Protein AF-M5EIJ3-F1 (afdb_monomer_lite)

Organism: NCBI:txid1297569

Structure (mmCIF, N/CA/C/O backbone):
data_AF-M5EIJ3-F1
#
_entry.id   AF-M5EIJ3-F1
#
loop_
_atom_site.group_PDB
_atom_site.id
_atom_site.type_symbol
_atom_site.label_atom_id
_atom_site.label_alt_id
_atom_site.label_comp_id
_atom_site.label_asym_id
_atom_site.label_entity_id
_atom_site.label_seq_id
_atom_site.pdbx_PDB_ins_code
_atom_site.Cartn_x
_atom_site.Cartn_y
_atom_site.Cartn_z
_atom_site.occupancy
_atom_site.B_iso_or_equiv
_atom_site.auth_seq_id
_atom_site.auth_comp_id
_atom_site.auth_asym_id
_atom_site.auth_atom_id
_atom_site.pdbx_PDB_model_num
ATOM 1 N N . MET A 1 1 ? 15.726 -19.224 -11.111 1.00 64.56 1 MET A N 1
ATOM 2 C CA . MET A 1 1 ? 15.955 -18.170 -10.096 1.00 64.56 1 MET A CA 1
ATOM 3 C C . MET A 1 1 ? 15.072 -16.990 -10.474 1.00 64.56 1 MET A C 1
ATOM 5 O O . MET A 1 1 ? 15.122 -16.601 -11.632 1.00 64.56 1 MET A O 1
ATOM 9 N N . HIS A 1 2 ? 14.234 -16.486 -9.565 1.00 87.56 2 HIS A N 1
ATOM 10 C CA . HIS A 1 2 ? 13.331 -15.355 -9.825 1.00 87.56 2 HIS A CA 1
ATOM 11 C C . HIS A 1 2 ? 13.801 -14.133 -9.032 1.00 87.56 2 HIS A C 1
ATOM 13 O O . HIS A 1 2 ? 14.170 -14.268 -7.868 1.00 87.56 2 HIS A O 1
ATOM 19 N N . PHE A 1 3 ? 13.820 -12.966 -9.675 1.00 93.62 3 PHE A N 1
ATOM 20 C CA . PHE A 1 3 ? 14.285 -11.699 -9.106 1.00 93.62 3 PHE A CA 1
ATOM 21 C C . PHE A 1 3 ? 13.118 -10.713 -8.979 1.00 93.62 3 PHE A C 1
ATOM 23 O O . PHE A 1 3 ? 12.257 -10.673 -9.856 1.00 93.62 3 PHE A O 1
ATOM 30 N N . GLY A 1 4 ? 13.087 -9.918 -7.909 1.00 96.00 4 GLY A N 1
ATOM 31 C CA . GLY A 1 4 ? 12.049 -8.918 -7.669 1.00 96.00 4 GLY A CA 1
ATOM 32 C C . GLY A 1 4 ? 12.595 -7.659 -7.002 1.00 96.00 4 GLY A C 1
ATOM 33 O O . GLY A 1 4 ? 13.703 -7.661 -6.466 1.00 96.00 4 GLY A O 1
ATOM 34 N N . LEU A 1 5 ? 11.808 -6.586 -7.047 1.00 96.94 5 LEU A N 1
ATOM 35 C CA . LEU A 1 5 ? 12.139 -5.280 -6.468 1.00 96.94 5 LEU A CA 1
ATOM 36 C C . LEU A 1 5 ? 11.014 -4.807 -5.540 1.00 96.94 5 LEU A C 1
ATOM 38 O O . LEU A 1 5 ? 9.853 -5.145 -5.759 1.00 96.94 5 LEU A O 1
ATOM 42 N N . SER A 1 6 ? 11.353 -3.999 -4.535 1.00 97.00 6 SER A N 1
ATOM 43 C CA . SER A 1 6 ? 10.390 -3.368 -3.623 1.00 97.00 6 SER A CA 1
ATOM 44 C C . SER A 1 6 ? 10.473 -1.846 -3.752 1.00 97.00 6 SER A C 1
ATOM 46 O O . SER A 1 6 ? 11.573 -1.297 -3.823 1.00 97.00 6 SER A O 1
ATOM 48 N N . GLU A 1 7 ? 9.317 -1.195 -3.878 1.00 96.25 7 GLU A N 1
ATOM 49 C CA . GLU A 1 7 ? 9.147 0.254 -4.054 1.00 96.25 7 GLU A CA 1
ATOM 50 C C . GLU A 1 7 ? 9.918 0.921 -5.227 1.00 96.25 7 GLU A C 1
ATOM 52 O O . GLU A 1 7 ? 10.378 2.059 -5.087 1.00 96.25 7 GLU A O 1
ATOM 57 N N . PRO A 1 8 ? 10.107 0.291 -6.411 1.00 97.81 8 PRO A N 1
ATOM 58 C CA . PRO A 1 8 ? 10.781 0.964 -7.516 1.00 97.81 8 PRO A CA 1
ATOM 59 C C . PRO A 1 8 ? 9.850 1.923 -8.268 1.00 97.81 8 PRO A C 1
ATOM 61 O O . PRO A 1 8 ? 8.666 1.666 -8.474 1.00 97.81 8 PRO A O 1
ATOM 64 N N . SER A 1 9 ? 10.430 2.993 -8.813 1.00 98.12 9 SER A N 1
ATOM 65 C CA . SER A 1 9 ? 9.740 3.821 -9.806 1.00 98.12 9 SER A CA 1
ATOM 66 C C . SER A 1 9 ? 9.533 3.069 -11.129 1.00 98.12 9 SER A C 1
ATOM 68 O O . SER A 1 9 ? 10.330 2.198 -11.487 1.00 98.12 9 SER A O 1
ATOM 70 N N . ALA A 1 10 ? 8.551 3.484 -11.934 1.00 98.00 10 ALA A N 1
ATOM 71 C CA . ALA A 1 10 ? 8.319 2.937 -13.276 1.00 98.00 10 ALA A CA 1
ATOM 72 C C . ALA A 1 10 ? 9.559 3.001 -14.193 1.00 98.00 10 ALA A C 1
ATOM 74 O O . ALA A 1 10 ? 9.774 2.125 -15.033 1.00 98.00 10 ALA A O 1
ATOM 75 N N . ARG A 1 11 ? 10.404 4.029 -14.028 1.00 98.44 11 ARG A N 1
ATOM 76 C CA . ARG A 1 11 ? 11.689 4.143 -14.734 1.00 98.44 11 ARG A CA 1
ATOM 77 C C . ARG A 1 11 ? 12.672 3.069 -14.267 1.00 98.44 11 ARG A C 1
ATOM 79 O O . ARG A 1 11 ? 13.300 2.419 -15.097 1.00 98.44 11 ARG A O 1
ATOM 86 N N . THR A 1 12 ? 12.795 2.879 -12.954 1.00 98.44 12 THR A N 1
ATOM 87 C CA . THR A 1 12 ? 13.679 1.868 -12.357 1.00 98.44 12 THR A CA 1
ATOM 88 C C . THR A 1 12 ? 13.281 0.458 -12.785 1.00 98.44 12 THR A C 1
ATOM 90 O O . THR A 1 12 ? 14.159 -0.326 -13.133 1.00 98.44 12 THR A O 1
ATOM 93 N N . ILE A 1 13 ? 11.977 0.157 -12.830 1.00 98.38 13 ILE A N 1
ATOM 94 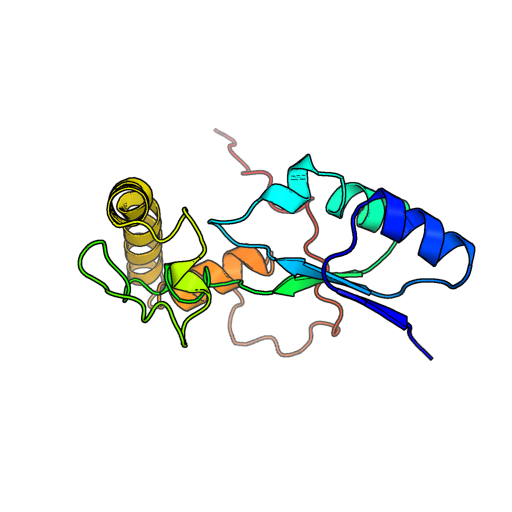C CA . ILE A 1 13 ? 11.449 -1.137 -13.293 1.00 98.38 13 ILE A CA 1
ATOM 95 C C . ILE A 1 13 ? 11.961 -1.453 -14.703 1.00 98.38 13 ILE A C 1
ATOM 97 O O . ILE A 1 13 ? 12.566 -2.502 -14.910 1.00 98.38 13 ILE A O 1
ATOM 101 N N . ARG A 1 14 ? 11.785 -0.526 -15.657 1.00 98.44 14 ARG A N 1
ATOM 102 C CA . ARG A 1 14 ? 12.215 -0.721 -17.054 1.00 98.44 14 ARG A CA 1
ATOM 103 C C . ARG A 1 14 ? 13.726 -0.910 -17.178 1.00 98.44 14 ARG A C 1
ATOM 105 O O . ARG A 1 14 ? 14.172 -1.800 -17.894 1.00 98.44 14 ARG A O 1
ATOM 112 N N . LEU A 1 15 ? 14.511 -0.105 -16.457 1.00 98.38 15 LEU A N 1
ATOM 113 C CA . LEU A 1 15 ? 15.973 -0.214 -16.468 1.00 98.38 15 LEU A CA 1
ATOM 114 C C . LEU A 1 15 ? 16.454 -1.557 -15.908 1.00 98.38 15 LEU A C 1
ATOM 116 O O . LEU A 1 15 ? 17.329 -2.181 -16.498 1.00 98.38 15 LEU A O 1
ATOM 120 N N . ALA A 1 16 ? 15.877 -2.014 -14.795 1.00 97.88 16 ALA A N 1
ATOM 121 C CA . ALA A 1 16 ? 16.240 -3.293 -14.195 1.00 97.88 16 ALA A CA 1
ATOM 122 C C . ALA A 1 16 ? 15.846 -4.471 -15.097 1.00 97.88 16 ALA A C 1
ATOM 124 O O . ALA A 1 16 ? 16.661 -5.361 -15.331 1.00 97.88 16 ALA A O 1
ATOM 125 N N . HIS A 1 17 ? 14.630 -4.439 -15.650 1.00 97.81 17 HIS A N 1
ATOM 126 C CA . HIS A 1 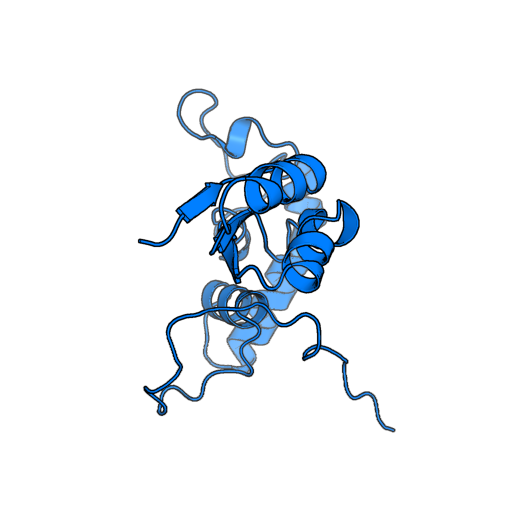17 ? 14.109 -5.503 -16.507 1.00 97.81 17 HIS A CA 1
ATOM 127 C C . HIS A 1 17 ? 14.906 -5.659 -17.812 1.00 97.81 17 HIS A C 1
ATOM 129 O O . HIS A 1 17 ? 15.061 -6.774 -18.299 1.00 97.81 17 HIS A O 1
ATOM 135 N N . ALA A 1 18 ? 15.473 -4.568 -18.342 1.00 97.81 18 ALA A N 1
ATOM 136 C CA . ALA A 1 18 ? 16.358 -4.610 -19.507 1.00 97.81 18 ALA A CA 1
ATOM 137 C C . ALA A 1 18 ? 17.691 -5.341 -19.248 1.00 97.81 18 ALA A C 1
ATOM 139 O O . ALA A 1 18 ? 18.323 -5.803 -20.195 1.00 97.81 18 ALA A O 1
ATOM 140 N N . VAL A 1 19 ? 18.130 -5.438 -17.987 1.00 97.62 19 VAL A N 1
ATOM 141 C CA . VAL A 1 19 ? 19.371 -6.131 -17.596 1.00 97.62 19 VAL A CA 1
ATOM 142 C C . VAL A 1 19 ? 19.094 -7.576 -17.186 1.00 97.62 19 VAL A C 1
ATOM 144 O O . VAL A 1 19 ? 19.812 -8.482 -17.601 1.00 97.62 19 VAL A O 1
ATOM 147 N N . GLN A 1 20 ? 18.067 -7.791 -16.363 1.00 96.12 20 GLN A N 1
ATOM 148 C CA . GLN A 1 20 ? 17.659 -9.102 -15.865 1.00 96.12 20 GLN A CA 1
ATOM 149 C C . GLN A 1 20 ? 16.132 -9.135 -15.747 1.00 96.12 20 GLN A C 1
ATOM 151 O O . GLN A 1 20 ? 15.578 -8.262 -15.072 1.00 96.12 20 GLN A O 1
ATOM 156 N N . PRO A 1 21 ? 15.442 -10.150 -16.304 1.00 96.75 21 PRO A N 1
ATOM 157 C CA . PRO A 1 21 ? 13.993 -10.256 -16.190 1.00 96.75 21 PRO A CA 1
ATOM 158 C C . PRO A 1 21 ? 13.524 -10.196 -14.732 1.00 96.75 21 PRO A C 1
ATOM 160 O O . PRO A 1 21 ? 13.828 -11.066 -13.908 1.00 96.75 21 PRO A O 1
ATOM 163 N N . VAL A 1 22 ? 12.781 -9.136 -14.423 1.00 97.69 22 VAL A N 1
ATOM 164 C CA . VAL A 1 22 ? 12.136 -8.933 -13.124 1.00 97.69 22 VAL A CA 1
ATOM 165 C C . VAL A 1 22 ? 10.836 -9.726 -13.116 1.00 97.69 22 VAL A C 1
ATOM 167 O O . VAL A 1 22 ? 9.999 -9.540 -13.990 1.00 97.69 22 VAL A O 1
ATOM 170 N N . ALA A 1 23 ? 10.668 -10.606 -12.134 1.00 96.81 23 ALA A N 1
ATOM 171 C CA . ALA A 1 23 ? 9.494 -11.462 -12.005 1.00 96.81 23 ALA A CA 1
ATOM 172 C C . ALA A 1 23 ? 8.358 -10.788 -11.221 1.00 96.81 23 ALA A C 1
ATOM 174 O O . ALA A 1 23 ? 7.190 -11.003 -11.539 1.00 96.81 23 ALA A O 1
ATOM 175 N N . ALA A 1 24 ? 8.691 -9.980 -10.208 1.00 96.19 24 ALA A N 1
ATOM 176 C CA . ALA A 1 24 ? 7.699 -9.330 -9.358 1.00 96.19 24 ALA A CA 1
ATOM 177 C C . ALA A 1 24 ? 8.148 -7.959 -8.834 1.00 96.19 24 ALA A C 1
ATOM 179 O O . ALA A 1 24 ? 9.315 -7.768 -8.481 1.00 96.19 24 ALA A O 1
ATOM 180 N N . ILE A 1 25 ? 7.194 -7.036 -8.727 1.00 97.06 25 ILE A N 1
ATOM 181 C CA . ILE A 1 25 ? 7.333 -5.735 -8.071 1.00 97.06 25 ILE A CA 1
ATOM 182 C C . ILE A 1 25 ? 6.444 -5.704 -6.840 1.00 97.06 25 ILE A C 1
ATOM 184 O O . ILE A 1 25 ? 5.246 -5.944 -6.946 1.00 97.06 25 ILE A O 1
ATOM 188 N N . GLN A 1 26 ? 7.016 -5.372 -5.687 1.00 95.88 26 GLN A N 1
ATOM 189 C CA . GLN A 1 26 ? 6.262 -5.094 -4.474 1.00 95.88 26 GLN A CA 1
ATOM 190 C C . GLN A 1 26 ? 6.094 -3.582 -4.291 1.00 95.88 26 GLN A C 1
ATOM 192 O O . GLN A 1 26 ? 7.082 -2.850 -4.307 1.00 95.88 26 GLN A O 1
ATOM 197 N N . THR A 1 27 ? 4.864 -3.096 -4.124 1.00 94.56 27 THR A N 1
ATOM 198 C CA . THR A 1 27 ? 4.579 -1.663 -3.900 1.00 94.56 27 THR A CA 1
ATOM 199 C C . THR A 1 27 ? 3.350 -1.484 -3.009 1.00 94.56 27 THR A C 1
ATOM 201 O O . THR A 1 27 ? 2.464 -2.345 -3.009 1.00 94.56 27 THR A O 1
ATOM 204 N N . GLU A 1 28 ? 3.289 -0.401 -2.229 1.00 93.94 28 GLU A N 1
ATOM 205 C CA . GLU A 1 28 ? 2.122 -0.103 -1.392 1.00 93.94 28 GLU A CA 1
ATOM 206 C C . GLU A 1 28 ? 0.879 0.090 -2.263 1.00 93.94 28 GLU A C 1
ATOM 208 O O . GLU A 1 28 ? 0.893 0.870 -3.216 1.00 93.94 28 GLU A O 1
ATOM 213 N N . TYR A 1 29 ? -0.208 -0.609 -1.934 1.00 93.06 29 TYR A N 1
ATOM 214 C CA . TYR A 1 29 ? -1.479 -0.444 -2.629 1.00 93.06 29 TYR A CA 1
ATOM 215 C C . TYR A 1 29 ? -2.658 -0.846 -1.739 1.00 93.06 29 TYR A C 1
ATOM 217 O O . TYR A 1 29 ? -2.695 -1.936 -1.162 1.00 93.06 29 TYR A O 1
ATOM 225 N N . SER A 1 30 ? -3.642 0.044 -1.617 1.00 92.44 30 SER A N 1
ATOM 226 C CA . SER A 1 30 ? -4.874 -0.188 -0.855 1.00 92.44 30 SER A CA 1
ATOM 227 C C . SER A 1 30 ? -5.968 0.801 -1.266 1.00 92.44 30 SER A C 1
ATOM 229 O O . SER A 1 30 ? -5.749 1.683 -2.091 1.00 92.44 30 SER A O 1
ATOM 231 N N . LEU A 1 31 ? -7.147 0.731 -0.640 1.00 90.50 31 LEU A N 1
ATOM 232 C CA . LEU A 1 31 ? -8.192 1.749 -0.832 1.00 90.50 31 LEU A CA 1
ATOM 233 C C . LEU A 1 31 ? -7.740 3.172 -0.460 1.00 90.50 31 LEU A C 1
ATOM 235 O O . LEU A 1 31 ? -8.337 4.130 -0.939 1.00 90.50 31 LEU A O 1
ATOM 239 N N . MET A 1 32 ? -6.714 3.316 0.387 1.00 89.31 32 MET A N 1
ATOM 240 C CA . MET A 1 32 ? -6.149 4.619 0.758 1.00 89.31 32 MET A CA 1
ATOM 241 C C . MET A 1 32 ? -4.953 5.039 -0.094 1.00 89.31 32 MET A C 1
ATOM 243 O O . MET A 1 32 ? -4.642 6.224 -0.142 1.00 89.31 32 MET A O 1
ATOM 247 N N . GLU A 1 33 ? -4.266 4.082 -0.716 1.00 90.62 33 GLU A N 1
ATOM 248 C CA . GLU A 1 33 ? -3.034 4.315 -1.467 1.00 90.62 33 GLU A CA 1
ATOM 249 C C . GLU A 1 33 ? -3.203 3.762 -2.879 1.00 90.62 33 GLU A C 1
ATOM 251 O O . GLU A 1 33 ? -3.141 2.553 -3.105 1.00 90.62 33 GLU A O 1
ATOM 256 N N . ARG A 1 34 ? -3.473 4.670 -3.820 1.00 91.19 34 ARG A N 1
ATOM 257 C CA . ARG A 1 34 ? -3.739 4.373 -5.236 1.00 91.19 34 ARG A CA 1
ATOM 258 C C . ARG A 1 34 ? -2.672 4.970 -6.156 1.00 91.19 34 ARG A C 1
ATOM 260 O O . ARG A 1 34 ? -2.830 4.931 -7.374 1.00 91.19 34 ARG A O 1
ATOM 267 N N . GLY A 1 35 ? -1.577 5.496 -5.599 1.00 92.25 35 GLY A N 1
ATOM 268 C CA . GLY A 1 35 ? -0.454 6.058 -6.348 1.00 92.25 35 GLY A CA 1
ATOM 269 C C . GLY A 1 35 ? 0.048 5.183 -7.508 1.00 92.25 35 GLY A C 1
ATOM 270 O O . GLY A 1 35 ? 0.262 5.736 -8.592 1.00 92.25 35 GLY A O 1
ATOM 271 N N . PRO A 1 36 ? 0.167 3.843 -7.355 1.00 93.56 36 PRO A N 1
ATOM 272 C CA . PRO A 1 36 ? 0.592 2.943 -8.434 1.00 93.56 36 PRO A CA 1
ATOM 273 C C . PRO A 1 36 ? -0.218 3.027 -9.738 1.00 93.56 36 PRO A C 1
ATOM 275 O O . PRO A 1 36 ? 0.304 2.698 -10.805 1.00 93.56 36 PRO A O 1
ATOM 278 N N . GLU A 1 37 ? -1.473 3.481 -9.676 1.00 92.12 37 GLU A N 1
ATOM 279 C CA . GLU A 1 37 ? -2.351 3.639 -10.847 1.00 92.12 37 GLU A CA 1
ATOM 280 C C . GLU A 1 37 ? -1.985 4.838 -11.713 1.00 92.12 37 GLU A C 1
ATOM 282 O O . GLU A 1 37 ? -2.268 4.850 -12.906 1.00 92.12 37 GLU A O 1
ATOM 287 N N . GLN A 1 38 ? -1.359 5.851 -11.116 1.00 94.25 38 GLN A N 1
ATOM 288 C CA . GLN A 1 38 ? -1.088 7.135 -11.764 1.00 94.25 38 GLN A CA 1
ATOM 289 C C . GLN A 1 38 ? 0.405 7.352 -12.007 1.00 94.25 38 GLN A C 1
ATOM 291 O O . GLN A 1 38 ? 0.793 8.013 -12.966 1.00 94.25 38 GLN A O 1
ATOM 296 N N . ASN A 1 39 ? 1.263 6.778 -11.163 1.00 95.06 39 ASN A N 1
ATOM 297 C CA . ASN A 1 39 ? 2.713 6.966 -11.240 1.00 95.06 39 ASN A CA 1
ATOM 298 C C . ASN A 1 39 ? 3.407 6.058 -12.283 1.00 95.06 39 ASN A C 1
ATOM 300 O O . ASN A 1 39 ? 4.633 6.079 -12.411 1.00 95.06 39 ASN A O 1
ATOM 304 N N . GLY A 1 40 ? 2.633 5.251 -13.017 1.00 95.69 40 GLY A N 1
ATOM 305 C CA . GLY A 1 40 ? 3.106 4.383 -14.093 1.00 95.69 40 GLY A CA 1
ATOM 306 C C . GLY A 1 40 ? 3.695 3.041 -13.649 1.00 95.69 40 GLY A C 1
ATOM 307 O O . GLY A 1 40 ? 4.159 2.296 -14.512 1.00 95.69 40 GLY A O 1
ATOM 308 N N . VAL A 1 41 ? 3.694 2.708 -12.351 1.00 95.88 41 VAL A N 1
ATOM 309 C CA . VAL A 1 41 ? 4.195 1.413 -11.852 1.00 95.88 41 VAL A CA 1
ATOM 310 C C . VAL A 1 41 ? 3.339 0.260 -12.366 1.00 95.88 41 VAL A C 1
ATOM 312 O O . VAL A 1 41 ? 3.888 -0.678 -12.943 1.00 95.88 41 VAL A O 1
ATOM 315 N N . LEU A 1 42 ? 2.009 0.343 -12.230 1.00 94.56 42 LEU A N 1
ATOM 316 C CA . LEU A 1 42 ? 1.117 -0.705 -12.742 1.00 94.56 42 LEU A CA 1
ATOM 317 C C . LEU A 1 42 ? 1.207 -0.828 -14.264 1.00 94.56 42 LEU A C 1
ATOM 319 O O . LEU A 1 42 ? 1.319 -1.938 -14.775 1.00 94.56 42 LEU A O 1
ATOM 323 N N . ALA A 1 43 ? 1.257 0.302 -14.975 1.00 94.81 43 ALA A N 1
ATOM 324 C CA . ALA A 1 43 ? 1.419 0.314 -16.427 1.00 94.81 43 ALA A CA 1
ATOM 325 C C . ALA A 1 43 ? 2.726 -0.369 -16.867 1.00 94.81 43 ALA A C 1
ATOM 327 O O . ALA A 1 43 ? 2.718 -1.154 -17.807 1.00 94.81 43 ALA A O 1
ATOM 328 N N . ALA A 1 44 ? 3.840 -0.120 -16.168 1.00 96.38 44 ALA A N 1
ATOM 329 C CA . ALA A 1 44 ? 5.110 -0.786 -16.455 1.00 96.38 44 ALA A CA 1
ATOM 330 C C . ALA A 1 44 ? 5.060 -2.295 -16.159 1.00 96.38 44 ALA A C 1
ATOM 332 O O . ALA A 1 44 ? 5.661 -3.076 -16.893 1.00 96.38 44 ALA A O 1
ATOM 333 N N . CYS A 1 45 ? 4.355 -2.710 -15.101 1.00 95.25 45 CYS A N 1
ATOM 334 C CA . CYS A 1 45 ? 4.168 -4.127 -14.790 1.00 95.25 45 CYS A CA 1
ATOM 335 C C . CYS A 1 45 ? 3.336 -4.833 -15.871 1.00 95.25 45 CYS A C 1
ATOM 337 O O . CYS A 1 45 ? 3.725 -5.909 -16.315 1.00 95.25 45 CYS A O 1
ATOM 339 N N . GLU A 1 46 ? 2.244 -4.216 -16.333 1.00 94.56 46 GLU A N 1
ATOM 340 C CA . GLU A 1 46 ? 1.407 -4.758 -17.413 1.00 94.56 46 GLU A CA 1
ATOM 341 C C . GLU A 1 46 ? 2.171 -4.827 -18.744 1.00 94.56 46 GLU A C 1
ATOM 343 O O . GLU A 1 46 ? 2.177 -5.873 -19.388 1.00 94.56 46 GLU A O 1
ATOM 348 N N . GLU A 1 47 ? 2.871 -3.751 -19.124 1.00 96.12 47 GLU A N 1
ATOM 349 C CA . GLU A 1 47 ? 3.674 -3.665 -20.355 1.00 96.12 47 GLU A CA 1
ATOM 350 C C . GLU A 1 47 ? 4.740 -4.770 -20.441 1.00 96.12 47 GLU A C 1
ATOM 352 O O . GLU A 1 47 ? 4.951 -5.350 -21.505 1.00 96.12 47 GLU A O 1
ATOM 357 N N . LEU A 1 48 ? 5.410 -5.062 -19.323 1.00 95.31 48 LEU A N 1
ATOM 358 C CA . LEU A 1 48 ? 6.545 -5.987 -19.263 1.00 95.31 48 LEU A CA 1
ATOM 359 C C . LEU A 1 48 ? 6.168 -7.401 -18.788 1.00 95.31 48 LEU A C 1
ATOM 361 O O . LEU A 1 48 ? 7.047 -8.253 -18.659 1.00 95.31 48 LEU A O 1
ATOM 365 N N . GLY A 1 49 ? 4.889 -7.661 -18.492 1.00 94.56 49 GLY A N 1
ATOM 366 C CA . GLY A 1 49 ? 4.428 -8.951 -17.966 1.00 94.56 49 GLY A CA 1
ATOM 367 C C . GLY A 1 49 ? 4.990 -9.297 -16.580 1.00 94.56 49 GLY A C 1
ATOM 368 O O . GLY A 1 49 ? 5.249 -10.465 -16.290 1.00 94.56 49 GLY A O 1
ATOM 369 N N . ILE A 1 50 ? 5.211 -8.292 -15.728 1.00 95.19 50 ILE A N 1
ATOM 370 C CA . ILE A 1 50 ? 5.760 -8.450 -14.374 1.00 95.19 50 ILE A CA 1
ATOM 371 C C . ILE A 1 50 ? 4.615 -8.581 -13.364 1.00 95.19 50 ILE A C 1
ATOM 373 O O . ILE A 1 50 ? 3.648 -7.821 -13.407 1.00 95.19 50 ILE A O 1
ATOM 377 N N . GLY A 1 51 ? 4.731 -9.508 -12.408 1.00 94.19 51 GLY A N 1
ATOM 378 C CA . GLY A 1 51 ? 3.752 -9.642 -11.329 1.00 94.19 51 GLY A CA 1
ATOM 379 C C . GLY A 1 51 ? 3.756 -8.429 -10.392 1.00 94.19 51 GLY A C 1
ATOM 380 O O . GLY A 1 51 ? 4.816 -7.975 -9.963 1.00 94.19 51 GLY A O 1
ATOM 381 N N . PHE A 1 52 ? 2.578 -7.925 -10.027 1.00 93.81 52 PHE A N 1
ATOM 382 C CA . PHE A 1 52 ? 2.439 -6.847 -9.046 1.00 93.81 52 PHE A CA 1
ATOM 383 C C . PHE A 1 52 ? 1.991 -7.405 -7.694 1.00 93.81 52 PHE A C 1
ATOM 385 O O . PHE A 1 52 ? 0.915 -7.985 -7.583 1.00 93.81 52 PHE A O 1
ATOM 392 N N . VAL A 1 53 ? 2.811 -7.218 -6.663 1.00 93.56 53 VAL A N 1
ATOM 393 C CA . VAL A 1 53 ? 2.599 -7.739 -5.311 1.00 93.56 53 VAL A CA 1
ATOM 394 C C . VAL A 1 53 ? 2.282 -6.573 -4.370 1.00 93.56 53 VAL A C 1
ATOM 396 O O . VAL A 1 53 ? 3.195 -5.918 -3.863 1.00 93.56 53 VAL A O 1
ATOM 399 N N . PRO A 1 54 ? 1.001 -6.281 -4.109 1.00 92.75 54 PRO A N 1
ATOM 400 C CA . PRO A 1 54 ? 0.630 -5.212 -3.190 1.00 92.75 54 PRO A CA 1
ATOM 401 C C . PRO A 1 54 ? 1.068 -5.533 -1.752 1.00 92.75 54 PRO A C 1
ATOM 403 O O . PRO A 1 54 ? 0.899 -6.656 -1.271 1.00 92.75 54 PRO A O 1
ATOM 406 N N . TRP A 1 55 ? 1.549 -4.531 -1.019 1.00 92.00 55 TRP A N 1
ATOM 407 C CA . TRP A 1 55 ? 1.560 -4.569 0.448 1.00 92.00 55 TRP A CA 1
ATOM 408 C C . TRP A 1 55 ? 0.690 -3.450 1.019 1.00 92.00 55 TRP A C 1
ATOM 410 O O . TRP A 1 55 ? 0.197 -2.586 0.299 1.00 92.00 55 TRP A O 1
ATOM 420 N N . GLY A 1 56 ? 0.448 -3.491 2.331 1.00 91.75 56 GLY A N 1
ATOM 421 C CA . GLY A 1 56 ? -0.353 -2.459 2.993 1.00 91.75 56 GLY A CA 1
ATOM 422 C C . GLY A 1 56 ? -1.852 -2.554 2.689 1.00 91.75 56 GLY A C 1
ATOM 423 O O . GLY A 1 56 ? -2.574 -1.596 2.930 1.00 91.75 56 GLY A O 1
ATOM 424 N N . LEU A 1 57 ? -2.334 -3.717 2.237 1.00 91.12 57 LEU A N 1
ATOM 425 C CA . LEU A 1 57 ? -3.705 -3.977 1.761 1.00 91.12 57 LEU A CA 1
ATOM 426 C C . LEU A 1 57 ? -4.826 -3.471 2.691 1.00 91.12 57 LEU A C 1
ATOM 428 O O . LEU A 1 57 ? -5.901 -3.093 2.236 1.00 91.12 57 LEU A O 1
ATOM 432 N N . VAL A 1 58 ? -4.576 -3.439 4.003 1.00 94.31 58 VAL A N 1
ATOM 433 C CA . VAL A 1 58 ? -5.516 -2.951 5.032 1.00 94.31 58 VAL A CA 1
ATOM 434 C C . VAL A 1 58 ? -5.213 -1.518 5.505 1.00 94.31 58 VAL A C 1
ATOM 436 O O . VAL A 1 58 ? -5.580 -1.134 6.618 1.00 94.31 58 VAL A O 1
ATOM 439 N N . GLY A 1 59 ? -4.514 -0.724 4.691 1.00 92.88 59 GLY A N 1
ATOM 440 C CA . GLY A 1 59 ? -4.163 0.674 4.961 1.00 92.88 59 GLY A CA 1
ATOM 441 C C . GLY A 1 59 ? -3.364 0.838 6.252 1.00 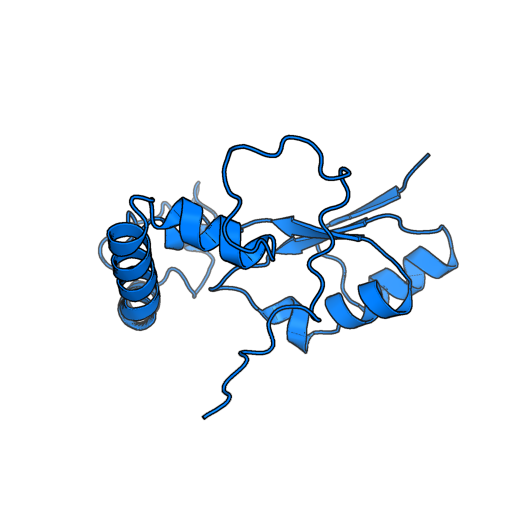92.88 59 GLY A C 1
ATOM 442 O O . GLY A 1 59 ? -3.738 1.632 7.111 1.00 92.88 59 GLY A O 1
ATOM 443 N N . MET A 1 60 ? -2.348 -0.009 6.462 1.00 93.06 60 MET A N 1
ATOM 444 C CA . MET A 1 60 ? -1.559 -0.086 7.708 1.00 93.06 60 MET A CA 1
ATOM 445 C C . MET A 1 60 ? -2.417 -0.142 8.995 1.00 93.06 60 MET A C 1
ATOM 447 O O . MET A 1 60 ? -2.078 0.426 10.038 1.00 93.06 60 MET A O 1
ATOM 451 N N . GLY A 1 61 ? -3.564 -0.819 8.913 1.00 94.19 61 GLY A N 1
ATOM 452 C CA . GLY A 1 61 ? -4.501 -0.998 10.018 1.00 94.19 61 GLY A CA 1
ATOM 453 C C . GLY A 1 61 ? -5.694 -0.040 10.003 1.00 94.19 61 GLY A C 1
ATOM 454 O O . GLY A 1 61 ? -6.672 -0.313 10.698 1.00 94.19 61 GLY A O 1
ATOM 455 N N . TYR A 1 62 ? -5.681 1.030 9.204 1.00 95.56 62 TYR A N 1
ATOM 456 C CA . TYR A 1 62 ? -6.792 1.987 9.165 1.00 95.56 62 TYR A CA 1
ATOM 457 C C . TYR A 1 62 ? -8.086 1.361 8.636 1.00 95.56 62 TYR A C 1
ATOM 459 O O . TYR A 1 62 ? -9.141 1.496 9.256 1.00 95.56 62 TYR A O 1
ATOM 467 N N . LEU A 1 63 ? -7.999 0.575 7.556 1.00 95.75 63 LEU A N 1
ATOM 468 C CA . LEU A 1 63 ? -9.169 -0.047 6.918 1.00 95.75 63 LEU A CA 1
ATOM 469 C C . LEU A 1 63 ? -9.825 -1.138 7.781 1.00 95.75 63 LEU A C 1
ATOM 471 O O . LEU A 1 63 ? -10.916 -1.605 7.469 1.00 95.75 63 LEU A O 1
ATOM 475 N N . THR A 1 64 ? -9.203 -1.513 8.903 1.00 95.12 64 THR A N 1
ATOM 476 C CA . THR A 1 64 ? -9.800 -2.418 9.899 1.00 95.12 64 THR A CA 1
ATOM 477 C C . THR A 1 64 ? -10.898 -1.738 10.726 1.00 95.12 64 THR A C 1
ATOM 479 O O . THR A 1 64 ? -11.703 -2.413 11.366 1.00 95.12 64 THR A O 1
ATOM 482 N N . GLY A 1 65 ? -10.926 -0.400 10.736 1.00 94.00 65 GLY A N 1
ATOM 483 C CA . GLY A 1 65 ? -11.854 0.410 11.520 1.00 94.00 65 GLY A CA 1
ATOM 484 C C . GLY A 1 65 ? -11.531 0.524 13.010 1.00 94.00 65 GLY A C 1
ATOM 485 O O . GLY A 1 65 ? -12.401 0.963 13.763 1.00 94.00 65 GLY A O 1
ATOM 486 N N . LYS A 1 66 ? -10.315 0.132 13.422 1.00 95.38 66 LYS A N 1
ATOM 487 C CA . LYS A 1 66 ? -9.790 0.264 14.796 1.00 95.38 66 LYS A CA 1
ATOM 488 C C . LYS A 1 66 ? -8.985 1.547 15.043 1.00 95.38 66 LYS A C 1
ATOM 490 O O . LYS A 1 66 ? -8.621 1.809 16.181 1.00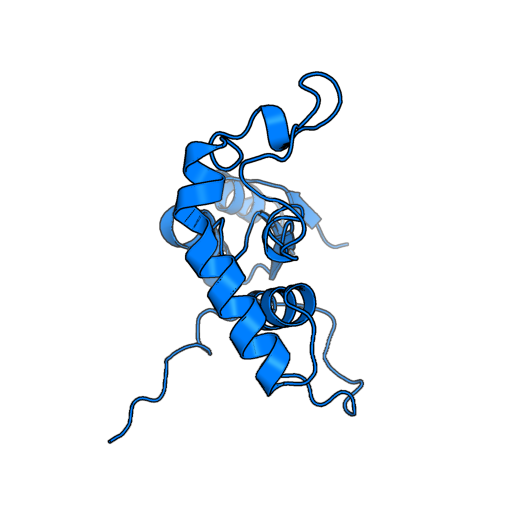 95.38 66 LYS A O 1
ATOM 495 N N . ILE A 1 67 ? -8.669 2.294 13.987 1.00 95.94 67 ILE A N 1
ATOM 496 C CA . ILE A 1 67 ? -7.940 3.566 14.043 1.00 95.94 67 ILE A CA 1
ATOM 497 C C . ILE A 1 67 ? -8.929 4.688 13.737 1.00 95.94 67 ILE A C 1
ATOM 499 O O . ILE A 1 67 ? -9.705 4.590 12.785 1.00 95.94 67 ILE A O 1
ATOM 503 N N . ASP A 1 68 ? -8.867 5.759 14.517 1.00 94.88 68 ASP A N 1
ATOM 504 C CA . ASP A 1 68 ? -9.666 6.970 14.345 1.00 94.88 68 ASP A CA 1
ATOM 505 C C . ASP A 1 68 ? -8.836 8.237 14.624 1.00 94.88 68 ASP A C 1
ATOM 507 O O . ASP A 1 68 ? -7.654 8.165 14.953 1.00 94.88 68 ASP A O 1
ATOM 511 N N . ALA A 1 69 ? -9.456 9.414 14.512 1.00 95.06 69 ALA A N 1
ATOM 512 C CA . ALA A 1 69 ? -8.789 10.703 14.708 1.00 95.06 69 ALA A CA 1
ATOM 513 C C . ALA A 1 69 ? -8.243 10.934 16.135 1.00 95.06 69 ALA A C 1
ATOM 515 O O . ALA A 1 69 ? -7.421 11.828 16.346 1.00 95.06 69 ALA A O 1
ATOM 516 N N . SER A 1 70 ? -8.686 10.148 17.121 1.00 96.50 70 SER A N 1
ATOM 517 C CA . SER A 1 70 ? -8.165 10.197 18.490 1.00 96.50 70 SER A CA 1
ATOM 518 C C . SER A 1 70 ? -6.925 9.319 18.678 1.00 96.50 70 SER A C 1
ATOM 520 O O . SER A 1 70 ? -6.151 9.548 19.612 1.00 96.50 70 SER A O 1
ATOM 522 N N . THR A 1 71 ? -6.700 8.363 17.770 1.00 96.56 71 THR A N 1
ATOM 523 C CA . THR A 1 71 ? -5.562 7.442 17.810 1.00 96.56 71 THR A CA 1
ATOM 524 C C . THR A 1 71 ? -4.247 8.215 17.747 1.00 96.56 71 THR A C 1
ATOM 526 O O . THR A 1 71 ? -4.072 9.126 16.937 1.00 96.56 71 THR A O 1
ATOM 529 N N . LYS A 1 72 ? -3.309 7.855 18.627 1.00 95.38 72 LYS A N 1
ATOM 530 C CA . LYS A 1 72 ? -1.974 8.452 18.695 1.00 95.38 72 LYS A CA 1
ATOM 531 C C . LYS A 1 72 ? -0.936 7.432 18.252 1.00 95.38 72 LYS A C 1
ATOM 533 O O . LYS A 1 72 ? -0.987 6.279 18.672 1.00 95.38 72 LYS A O 1
ATOM 538 N N . PHE A 1 73 ? 0.003 7.882 17.431 1.00 96.12 73 PHE A N 1
ATOM 539 C CA . PHE A 1 73 ? 1.145 7.095 16.978 1.00 96.12 73 PHE A CA 1
ATOM 540 C C . PHE A 1 73 ? 2.407 7.646 17.634 1.00 96.12 73 PHE A C 1
ATOM 542 O O . PHE A 1 73 ? 2.582 8.865 17.693 1.00 96.12 73 PHE A O 1
ATOM 549 N N . ASP A 1 74 ? 3.261 6.765 18.150 1.00 96.31 74 ASP A N 1
ATOM 550 C CA . ASP A 1 74 ? 4.536 7.160 18.746 1.00 96.31 74 ASP A CA 1
ATOM 551 C C . ASP A 1 74 ? 5.498 7.638 17.642 1.00 96.31 74 ASP A C 1
ATOM 553 O O . ASP A 1 74 ? 5.861 6.837 16.777 1.00 96.31 74 ASP A O 1
ATOM 557 N N . PRO A 1 75 ? 5.969 8.900 17.684 1.00 95.44 75 PRO A N 1
ATOM 558 C CA . PRO A 1 75 ? 6.877 9.448 16.680 1.00 95.44 75 PRO A CA 1
ATOM 559 C C . PRO A 1 75 ? 8.208 8.707 16.511 1.00 95.44 75 PRO A C 1
ATOM 561 O O . PRO A 1 75 ? 8.890 8.910 15.509 1.00 95.44 75 PRO A O 1
ATOM 564 N N . LYS A 1 76 ? 8.627 7.911 17.501 1.00 95.88 76 LYS A N 1
ATOM 565 C CA . LYS A 1 76 ? 9.921 7.214 17.506 1.00 95.88 76 LYS A CA 1
ATOM 566 C C . LYS A 1 76 ? 9.832 5.773 17.026 1.00 95.88 76 LYS A C 1
ATOM 568 O O . LYS A 1 76 ? 10.836 5.236 16.567 1.00 95.88 76 LYS A O 1
ATOM 573 N N . THR A 1 77 ? 8.678 5.134 17.199 1.00 96.50 77 THR A N 1
ATOM 574 C CA . THR A 1 77 ? 8.542 3.678 17.036 1.00 96.50 77 THR A CA 1
ATOM 575 C C . THR A 1 77 ? 7.483 3.272 16.017 1.00 96.50 77 THR A C 1
ATOM 577 O O . THR A 1 77 ? 7.482 2.123 15.580 1.00 96.50 77 THR A O 1
ATOM 580 N N . ASP A 1 78 ? 6.621 4.196 15.582 1.00 95.00 78 ASP A N 1
ATOM 581 C CA . ASP A 1 78 ? 5.539 3.915 14.645 1.00 95.00 78 ASP A CA 1
ATOM 582 C C . ASP A 1 78 ? 5.682 4.727 13.353 1.00 95.00 78 ASP A C 1
ATOM 584 O O . ASP A 1 78 ? 5.497 5.939 13.340 1.00 95.00 78 ASP A O 1
ATOM 588 N N . LEU A 1 79 ? 5.938 4.047 12.232 1.00 92.31 79 LEU A N 1
ATOM 589 C CA . LEU A 1 79 ? 6.094 4.675 10.912 1.00 92.31 79 LEU A CA 1
ATOM 590 C C . LEU A 1 79 ? 4.891 5.542 10.504 1.00 92.31 79 LEU A C 1
ATOM 592 O O . LEU A 1 79 ? 5.052 6.505 9.753 1.00 92.31 79 LEU A O 1
ATOM 596 N N . ARG A 1 80 ? 3.687 5.238 11.008 1.00 94.81 80 ARG A N 1
ATOM 597 C CA . ARG A 1 80 ? 2.467 5.993 10.687 1.00 94.81 80 ARG A CA 1
ATOM 598 C C . ARG A 1 80 ? 2.531 7.435 11.174 1.00 94.81 80 ARG A C 1
ATOM 600 O O . ARG A 1 80 ? 1.882 8.284 10.573 1.00 94.81 80 ARG A O 1
ATOM 607 N N . SER A 1 81 ? 3.338 7.741 12.193 1.00 95.00 81 SER A N 1
ATOM 608 C CA . SER A 1 81 ? 3.507 9.112 12.683 1.00 95.00 81 SER A CA 1
ATOM 609 C C . SER A 1 81 ? 4.108 10.057 11.637 1.00 95.00 81 SER A C 1
ATOM 611 O O . SER A 1 81 ? 3.908 11.265 11.726 1.00 95.00 81 SER A O 1
ATOM 613 N N . GLY A 1 82 ? 4.862 9.526 10.666 1.00 93.38 82 GLY A N 1
ATOM 614 C CA . GLY A 1 82 ? 5.499 10.303 9.601 1.00 93.38 82 GLY A CA 1
ATOM 615 C C . GLY A 1 82 ? 4.619 10.518 8.368 1.00 93.38 82 GLY A C 1
ATOM 616 O O . GLY A 1 82 ? 4.979 11.293 7.484 1.00 93.38 82 GLY A O 1
ATOM 617 N N . PHE A 1 83 ? 3.471 9.846 8.281 1.00 92.69 83 PHE A N 1
ATOM 618 C CA . PHE A 1 83 ? 2.610 9.883 7.105 1.00 92.69 83 PHE A CA 1
ATOM 619 C C . PHE A 1 83 ? 1.442 10.844 7.310 1.00 92.69 83 PHE A C 1
ATOM 621 O O . PHE A 1 83 ? 0.596 10.641 8.179 1.00 92.69 83 PHE A O 1
ATOM 628 N N . SER A 1 84 ? 1.334 11.859 6.448 1.00 93.19 84 SER A N 1
ATOM 629 C CA . SER A 1 84 ? 0.274 12.876 6.530 1.00 93.19 84 SER A CA 1
ATOM 630 C C . SER A 1 84 ? -1.135 12.277 6.511 1.00 93.19 84 SER A C 1
ATOM 632 O O . SER A 1 84 ? -2.017 12.780 7.201 1.00 93.19 84 SER A O 1
ATOM 634 N N . ARG A 1 85 ? -1.352 11.159 5.802 1.00 91.25 85 ARG A N 1
ATOM 635 C CA . ARG A 1 85 ? -2.637 10.430 5.766 1.00 91.25 85 ARG A CA 1
ATOM 636 C C . ARG A 1 85 ? -3.104 9.905 7.134 1.00 91.25 85 ARG A C 1
ATOM 638 O O . ARG A 1 85 ? -4.285 9.611 7.288 1.00 91.25 85 ARG A O 1
ATOM 645 N N . PHE A 1 86 ? -2.206 9.825 8.119 1.00 95.44 86 PHE A N 1
ATOM 646 C CA . PHE A 1 86 ? -2.501 9.472 9.511 1.00 95.44 86 PHE A CA 1
ATOM 647 C C . PHE A 1 86 ? -2.623 10.694 10.441 1.00 95.44 86 PHE A C 1
ATOM 649 O O . PHE A 1 86 ? -2.703 10.523 11.659 1.00 95.44 86 PHE A O 1
ATOM 656 N N . SER A 1 87 ? -2.679 11.924 9.907 1.00 95.44 87 SER A N 1
ATOM 657 C CA . SER A 1 87 ? -3.038 13.096 10.716 1.00 95.44 87 SER A CA 1
ATOM 658 C C . SER A 1 87 ? -4.481 12.976 11.228 1.00 95.44 87 SER A C 1
ATOM 660 O O . SER A 1 87 ? -5.326 12.387 10.547 1.00 95.44 87 SER A O 1
ATOM 662 N N . PRO A 1 88 ? -4.811 13.554 12.397 1.00 95.69 88 PRO A N 1
ATOM 663 C CA . PRO A 1 88 ? -6.179 13.546 12.908 1.00 95.69 88 PRO A CA 1
ATOM 664 C C . PRO A 1 88 ? -7.211 14.085 11.909 1.00 95.69 88 PRO A C 1
ATOM 666 O O . PRO A 1 88 ? -8.287 13.498 11.788 1.00 95.69 88 PRO A O 1
ATOM 669 N N . GLU A 1 89 ? -6.887 15.148 11.157 1.00 96.19 89 GLU A N 1
ATOM 670 C CA . GLU A 1 89 ? -7.811 15.688 10.150 1.00 96.19 89 GLU A CA 1
ATOM 671 C C . GLU A 1 89 ? -8.049 14.686 9.020 1.00 96.19 89 GLU A C 1
ATOM 673 O O . GLU A 1 89 ? -9.196 14.442 8.649 1.00 96.19 89 GLU A O 1
ATOM 678 N N . ASN A 1 90 ? -6.989 14.054 8.509 1.00 95.62 90 ASN A N 1
ATOM 679 C CA . ASN A 1 90 ? -7.101 13.093 7.414 1.00 95.62 90 ASN A CA 1
ATOM 680 C C . ASN A 1 90 ? -7.786 11.794 7.850 1.00 95.62 90 ASN A C 1
ATOM 682 O O . ASN A 1 90 ? -8.574 11.232 7.090 1.00 95.62 90 ASN A O 1
ATOM 686 N N . LEU A 1 91 ? -7.560 11.331 9.080 1.00 96.00 91 LEU A N 1
ATOM 687 C CA . LEU A 1 91 ? -8.265 10.173 9.636 1.00 96.00 91 LEU A CA 1
ATOM 688 C C . LEU A 1 91 ? -9.763 10.449 9.804 1.00 96.00 91 LEU A C 1
ATOM 690 O O . LEU A 1 91 ? -10.574 9.553 9.558 1.00 96.00 91 LEU A O 1
ATOM 694 N N . ALA A 1 92 ? -10.139 11.671 10.194 1.00 95.50 92 ALA A N 1
ATOM 695 C CA . ALA A 1 92 ? -11.535 12.091 10.270 1.00 95.50 92 ALA A CA 1
ATOM 696 C C . ALA A 1 92 ? -12.162 12.231 8.875 1.00 95.50 92 ALA A C 1
ATOM 698 O O . ALA A 1 92 ? -13.244 11.694 8.633 1.00 95.50 92 ALA A O 1
ATOM 699 N N . ALA A 1 93 ? -11.467 12.891 7.945 1.00 95.31 93 ALA A N 1
ATOM 700 C CA . ALA A 1 93 ? -11.938 13.112 6.579 1.00 95.31 93 ALA A CA 1
ATOM 701 C C . ALA A 1 93 ? -12.141 11.798 5.807 1.00 95.31 93 ALA A C 1
ATOM 703 O O . ALA A 1 93 ? -13.093 11.677 5.040 1.00 95.31 93 ALA A O 1
ATOM 704 N N . ASN A 1 94 ? -11.297 10.790 6.052 1.00 94.00 94 ASN A N 1
ATOM 705 C CA . ASN A 1 94 ? -11.383 9.478 5.403 1.00 94.00 94 ASN A CA 1
ATOM 706 C C . ASN A 1 94 ? -12.304 8.476 6.122 1.00 94.00 94 ASN A C 1
ATOM 708 O O . ASN A 1 94 ? -12.536 7.377 5.608 1.00 94.00 94 ASN A O 1
ATOM 712 N N . LYS A 1 95 ? -12.894 8.843 7.271 1.00 94.94 95 LYS A N 1
ATOM 713 C CA . LYS A 1 95 ? -13.813 7.975 8.026 1.00 94.94 95 LYS A CA 1
ATOM 714 C C . LYS A 1 95 ? -14.959 7.391 7.174 1.00 94.94 95 LYS A C 1
ATOM 716 O O . LYS A 1 95 ? -15.274 6.214 7.373 1.00 94.94 95 LYS A O 1
ATOM 721 N N . PRO A 1 96 ? -15.553 8.115 6.199 1.00 95.31 96 PRO A N 1
ATOM 722 C CA . PRO A 1 96 ? -16.594 7.552 5.339 1.00 95.31 96 PRO A CA 1
ATOM 723 C C . PRO A 1 96 ? -16.176 6.280 4.582 1.00 95.31 96 PRO A C 1
ATOM 725 O O . PRO A 1 96 ? -17.026 5.426 4.329 1.00 95.31 96 PRO A O 1
ATOM 728 N N . VAL A 1 97 ? -14.884 6.111 4.265 1.00 93.50 97 VAL A N 1
ATOM 729 C CA . VAL A 1 97 ? -14.350 4.893 3.625 1.00 93.50 97 VAL A CA 1
ATOM 730 C C . VAL A 1 97 ? -14.466 3.697 4.570 1.00 93.50 97 VAL A C 1
ATOM 732 O O . VAL A 1 97 ? -14.962 2.638 4.186 1.00 93.50 97 VAL A O 1
ATOM 735 N N . VAL A 1 98 ? -14.078 3.872 5.833 1.00 95.81 98 VAL A N 1
ATOM 736 C CA . VAL A 1 98 ? -14.208 2.835 6.868 1.00 95.81 98 VAL A CA 1
ATOM 737 C C . VAL A 1 98 ? -15.679 2.503 7.119 1.00 95.81 98 VAL A C 1
ATOM 739 O O . VAL A 1 98 ? -16.038 1.331 7.239 1.00 95.81 98 VAL A O 1
ATOM 742 N N . ASP A 1 99 ? -16.545 3.515 7.164 1.00 96.25 99 ASP A N 1
ATOM 743 C CA . ASP A 1 99 ? -17.982 3.314 7.363 1.00 96.25 99 ASP A CA 1
ATOM 744 C C . ASP A 1 99 ? -18.605 2.529 6.198 1.00 96.25 99 ASP A C 1
ATOM 746 O O . ASP A 1 99 ? -19.471 1.679 6.414 1.00 96.25 99 ASP A O 1
ATOM 750 N N . LEU A 1 100 ? -18.151 2.764 4.962 1.00 95.31 100 LEU A N 1
ATOM 751 C CA . LEU A 1 100 ? -18.555 1.976 3.799 1.00 95.31 100 LEU A CA 1
ATOM 752 C C . LEU A 1 100 ? -18.146 0.507 3.953 1.00 95.31 100 LEU A C 1
ATOM 754 O O . LEU A 1 100 ? -18.989 -0.375 3.778 1.00 95.31 100 LEU A O 1
ATOM 758 N N . LEU A 1 101 ? -16.890 0.244 4.328 1.00 95.25 101 LEU A N 1
ATOM 759 C CA . LEU A 1 101 ? -16.399 -1.118 4.549 1.00 95.25 101 LEU A CA 1
ATOM 760 C C . LEU A 1 101 ? -17.196 -1.840 5.634 1.00 95.25 101 LEU A C 1
ATOM 762 O O . LEU A 1 101 ? -17.582 -2.986 5.425 1.00 95.25 101 LEU A O 1
ATOM 766 N N . LYS A 1 102 ? -17.511 -1.166 6.748 1.00 96.62 102 LYS A N 1
ATOM 767 C CA . LYS A 1 102 ? -18.353 -1.721 7.821 1.00 96.62 102 LYS A CA 1
ATOM 768 C C . LYS A 1 102 ? -19.735 -2.126 7.310 1.00 96.62 102 LYS A C 1
ATOM 770 O O . LYS A 1 102 ? -20.141 -3.263 7.519 1.00 96.62 102 LYS A O 1
ATOM 775 N N . ARG A 1 103 ? -20.408 -1.261 6.541 1.00 97.19 103 ARG A N 1
ATOM 776 C CA . ARG A 1 103 ? -21.722 -1.591 5.956 1.00 97.19 103 ARG A CA 1
ATOM 777 C C . ARG A 1 103 ? -21.665 -2.800 5.021 1.00 97.19 103 ARG A C 1
ATOM 779 O O . ARG A 1 103 ? -22.598 -3.596 4.989 1.00 97.19 103 ARG A O 1
ATOM 786 N N . PHE A 1 104 ? -20.623 -2.920 4.196 1.00 95.06 104 PHE A N 1
ATOM 787 C CA . PHE A 1 104 ? -20.452 -4.089 3.321 1.00 95.06 104 PHE A CA 1
ATOM 788 C C . PHE A 1 104 ? -20.147 -5.357 4.117 1.00 95.06 104 PHE A C 1
ATOM 790 O O . PHE A 1 104 ? -20.712 -6.408 3.823 1.00 95.06 104 PHE A O 1
ATOM 797 N N . ALA A 1 105 ? -19.294 -5.236 5.131 1.00 95.56 105 ALA A N 1
ATOM 798 C CA . AL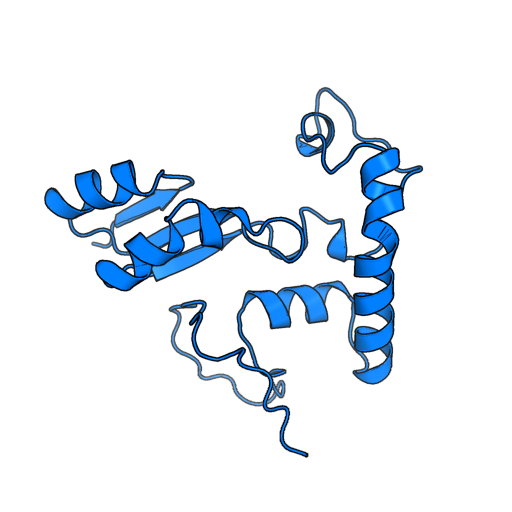A A 1 105 ? -18.917 -6.317 6.025 1.00 95.56 105 ALA A CA 1
ATOM 799 C C . ALA A 1 105 ? -20.147 -6.891 6.750 1.00 95.56 105 ALA A C 1
ATOM 801 O O . ALA A 1 105 ? -20.355 -8.100 6.712 1.00 95.56 105 ALA A O 1
ATOM 802 N N . GLU A 1 106 ? -21.027 -6.035 7.280 1.00 96.81 106 GLU A N 1
ATOM 803 C CA . GLU A 1 106 ? -22.300 -6.436 7.899 1.00 96.81 106 GLU A CA 1
ATOM 804 C C . GLU A 1 106 ? -23.185 -7.240 6.939 1.00 96.81 106 GLU A C 1
ATOM 806 O O . GLU A 1 106 ? -23.624 -8.337 7.275 1.00 96.81 106 GLU A O 1
ATOM 811 N N . ARG A 1 107 ? -23.394 -6.748 5.709 1.00 96.31 107 ARG A N 1
ATOM 812 C CA . ARG A 1 107 ? -24.219 -7.448 4.704 1.00 96.31 107 ARG A CA 1
ATOM 813 C C . ARG A 1 107 ? -23.652 -8.802 4.279 1.00 96.31 107 ARG A C 1
ATOM 815 O O . ARG A 1 107 ? -24.390 -9.620 3.739 1.00 96.31 107 ARG A O 1
ATOM 822 N N . LYS A 1 108 ? -22.349 -9.016 4.456 1.00 94.00 108 LYS A N 1
ATOM 823 C CA . LYS A 1 108 ? -21.633 -10.223 4.028 1.00 94.00 108 LYS A CA 1
ATOM 824 C C . LYS A 1 108 ? -21.227 -11.132 5.190 1.00 94.00 108 LYS A C 1
ATOM 826 O O . LYS A 1 108 ? -20.595 -12.149 4.936 1.00 94.00 108 LYS A O 1
ATOM 831 N N . GLY A 1 109 ? -21.557 -10.780 6.437 1.00 95.31 109 GLY A N 1
ATOM 832 C CA . GLY A 1 109 ? -21.096 -11.525 7.614 1.00 95.31 109 GLY A CA 1
ATOM 833 C C . GLY A 1 109 ? -19.567 -11.570 7.740 1.00 95.31 109 GLY A C 1
ATOM 834 O O . GLY A 1 109 ? -19.014 -12.558 8.210 1.00 95.31 109 GLY A O 1
ATOM 835 N N . ALA A 1 110 ? -18.882 -10.522 7.282 1.00 96.00 110 ALA A N 1
ATOM 836 C CA . ALA A 1 110 ? -17.426 -10.422 7.237 1.00 96.00 110 ALA A CA 1
ATOM 837 C C . ALA A 1 110 ? -16.916 -9.279 8.132 1.00 96.00 110 ALA A C 1
ATOM 839 O O . ALA A 1 110 ? -17.678 -8.578 8.795 1.00 96.00 110 ALA A O 1
ATOM 840 N N . THR A 1 111 ? -15.602 -9.063 8.135 1.00 96.06 111 THR A N 1
ATOM 841 C CA . THR A 1 111 ? -14.934 -7.924 8.781 1.00 96.06 111 THR A CA 1
ATOM 842 C C . THR A 1 111 ? -14.526 -6.864 7.750 1.00 96.06 111 THR A C 1
ATOM 844 O O . THR A 1 111 ? -14.264 -7.210 6.595 1.00 96.06 111 THR A O 1
ATOM 847 N N . PRO A 1 112 ? -14.374 -5.581 8.137 1.00 95.69 112 PRO A N 1
ATOM 848 C CA . PRO A 1 112 ? -13.845 -4.546 7.242 1.00 95.69 112 PRO A CA 1
ATOM 849 C C . PRO A 1 112 ? -12.505 -4.928 6.600 1.00 95.69 112 PRO A C 1
ATOM 851 O O . PRO A 1 112 ? -12.298 -4.691 5.413 1.00 95.69 112 PRO A O 1
ATOM 854 N N . SER A 1 113 ? -11.629 -5.597 7.359 1.00 94.75 113 SER A N 1
ATOM 855 C CA . SER A 1 113 ? -10.346 -6.108 6.869 1.00 94.75 113 SER A CA 1
ATOM 856 C C . SER A 1 113 ? -10.514 -7.130 5.745 1.00 94.75 113 SER A C 1
ATOM 858 O O . SER A 1 113 ? -9.803 -7.048 4.752 1.00 94.75 113 SER A O 1
ATOM 860 N N . GLN A 1 114 ? -11.453 -8.074 5.876 1.00 94.56 114 GLN A N 1
ATOM 861 C CA . GLN A 1 114 ? -11.734 -9.062 4.827 1.00 94.56 114 GLN A CA 1
ATOM 862 C C . GLN A 1 114 ? -12.286 -8.399 3.565 1.00 94.56 114 GLN A C 1
ATOM 864 O O . GLN A 1 114 ? -11.874 -8.765 2.471 1.00 94.56 114 GLN A O 1
ATOM 869 N N . ILE A 1 115 ? -13.156 -7.392 3.705 1.00 95.12 115 ILE A N 1
ATOM 870 C CA . ILE A 1 115 ? -13.658 -6.630 2.553 1.00 95.12 115 ILE A CA 1
ATOM 871 C C . ILE A 1 115 ? -12.519 -5.864 1.863 1.00 95.12 115 ILE A C 1
ATOM 873 O O . ILE A 1 115 ? -12.414 -5.904 0.640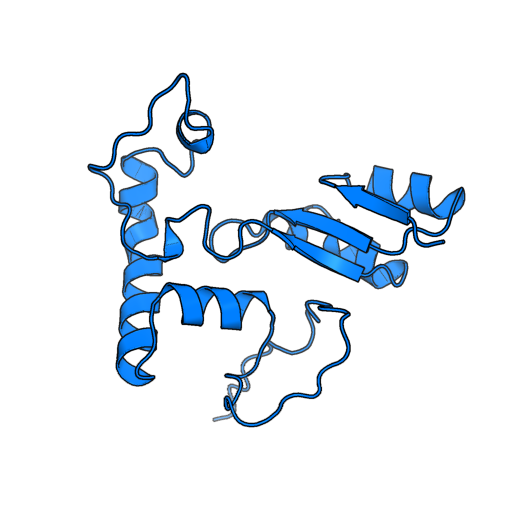 1.00 95.12 115 ILE A O 1
ATOM 877 N N . ALA A 1 116 ? -11.644 -5.201 2.626 1.00 93.25 116 ALA A N 1
ATOM 878 C CA . ALA A 1 116 ? -10.491 -4.483 2.079 1.00 93.25 116 ALA A CA 1
ATOM 879 C C . ALA A 1 116 ? -9.504 -5.420 1.361 1.00 93.25 116 ALA A C 1
ATOM 881 O O . ALA A 1 116 ? -9.034 -5.096 0.272 1.00 93.25 116 ALA A O 1
ATOM 882 N N . LEU A 1 117 ? -9.230 -6.591 1.944 1.00 92.12 117 LEU A N 1
ATOM 883 C CA . LEU A 1 117 ? -8.390 -7.624 1.336 1.00 92.12 117 LEU A CA 1
ATOM 884 C C . LEU A 1 117 ? -9.013 -8.172 0.051 1.00 92.12 117 LEU A C 1
ATOM 886 O O . LEU A 1 117 ? -8.332 -8.214 -0.966 1.00 92.12 117 LEU A O 1
ATOM 890 N N . ALA A 1 118 ? -10.300 -8.530 0.071 1.00 90.94 118 ALA A N 1
ATOM 891 C CA . ALA A 1 118 ? -11.002 -9.031 -1.111 1.00 90.94 118 ALA A CA 1
ATOM 892 C C . ALA A 1 118 ? -10.962 -8.014 -2.261 1.00 90.94 118 ALA A C 1
ATOM 894 O O . ALA A 1 118 ? -10.623 -8.370 -3.388 1.00 90.94 118 ALA A O 1
ATOM 895 N N . TRP A 1 119 ? -11.212 -6.735 -1.955 1.00 90.12 119 TRP A N 1
ATOM 896 C CA . TRP A 1 119 ? -11.101 -5.651 -2.929 1.00 90.12 119 TRP A CA 1
ATOM 897 C C . TRP A 1 119 ? -9.689 -5.552 -3.518 1.00 90.12 119 TRP A C 1
ATOM 899 O O . TRP A 1 119 ? -9.525 -5.519 -4.735 1.00 90.12 119 TRP A O 1
ATOM 909 N N . ALA A 1 120 ? -8.664 -5.528 -2.665 1.00 84.62 120 ALA A N 1
ATOM 910 C CA . ALA A 1 120 ? -7.293 -5.307 -3.107 1.00 84.62 120 ALA A CA 1
ATOM 911 C C . ALA A 1 120 ? -6.704 -6.514 -3.850 1.00 84.62 120 ALA A C 1
ATOM 913 O O . ALA A 1 120 ? -5.910 -6.334 -4.763 1.00 84.62 120 ALA A O 1
ATOM 914 N N . SER A 1 121 ? -7.114 -7.735 -3.508 1.00 77.06 121 SER A N 1
ATOM 915 C CA . SER A 1 121 ? -6.732 -8.955 -4.225 1.00 77.06 121 SER A CA 1
ATOM 916 C C . SER A 1 121 ? -7.453 -9.124 -5.569 1.00 77.06 121 SER A C 1
ATOM 918 O O . SER A 1 121 ? -7.174 -10.090 -6.272 1.00 77.06 121 SER A O 1
ATOM 920 N N . GLY A 1 122 ? -8.379 -8.224 -5.933 1.00 69.25 122 GLY A N 1
ATOM 921 C CA . GLY A 1 122 ? -9.211 -8.370 -7.132 1.00 69.25 122 GLY A CA 1
ATOM 922 C C . GLY A 1 122 ? -10.146 -9.580 -7.067 1.00 69.25 122 GLY A C 1
ATOM 923 O O . GLY A 1 122 ? -10.654 -10.021 -8.096 1.00 69.25 122 GLY A O 1
ATOM 924 N N . ALA A 1 123 ? -10.349 -10.131 -5.870 1.00 43.53 123 ALA A N 1
ATOM 925 C CA . ALA A 1 123 ? -11.186 -11.289 -5.669 1.00 43.53 123 ALA A CA 1
ATOM 926 C C . ALA A 1 123 ? -12.654 -10.850 -5.735 1.00 43.53 123 ALA A C 1
ATOM 928 O O . ALA A 1 123 ? -13.134 -10.115 -4.865 1.00 43.53 123 ALA A O 1
ATOM 929 N N . GLU A 1 124 ? -13.397 -11.350 -6.728 1.00 33.81 124 GLU A N 1
ATOM 930 C CA . GLU A 1 124 ? -14.807 -11.655 -6.480 1.00 33.81 124 GLU A CA 1
ATOM 931 C C . GLU A 1 124 ? -14.864 -12.420 -5.160 1.00 33.81 124 GLU A C 1
ATOM 933 O O . GLU A 1 124 ? -14.002 -13.263 -4.918 1.00 33.81 124 GLU A O 1
ATOM 938 N N . ALA A 1 125 ? -15.794 -12.044 -4.276 1.00 32.78 125 ALA A N 1
ATOM 939 C CA . ALA A 1 125 ? -15.925 -12.618 -2.943 1.00 32.78 125 ALA A CA 1
ATOM 940 C C . ALA A 1 125 ? -15.708 -14.134 -3.011 1.00 32.78 125 ALA A C 1
ATOM 942 O O . ALA A 1 125 ? -16.571 -14.846 -3.516 1.00 32.78 125 ALA A O 1
ATOM 943 N N . VAL A 1 126 ? -14.526 -14.578 -2.569 1.00 34.69 126 VAL A N 1
ATOM 944 C CA . VAL A 1 126 ? -14.135 -15.982 -2.585 1.00 34.69 126 VAL A CA 1
ATOM 945 C C . VAL A 1 126 ? -15.189 -16.699 -1.766 1.00 34.69 126 VAL A C 1
ATOM 947 O O . VAL A 1 126 ? -15.287 -16.486 -0.555 1.00 34.69 126 VAL A O 1
ATOM 950 N N . ASP A 1 127 ? -16.010 -17.498 -2.439 1.00 29.94 127 ASP A N 1
ATOM 951 C CA . ASP A 1 127 ? -16.679 -18.592 -1.769 1.00 29.94 127 ASP A CA 1
ATOM 952 C C . ASP A 1 127 ? -15.560 -19.443 -1.164 1.00 29.94 127 ASP A C 1
ATOM 954 O O . ASP A 1 127 ? -14.653 -19.889 -1.869 1.00 29.94 127 ASP A O 1
ATOM 958 N N . CYS A 1 128 ? -15.550 -19.576 0.162 1.00 30.67 128 CYS A N 1
ATOM 959 C CA . CYS A 1 128 ? -14.465 -20.199 0.929 1.00 30.67 128 CYS A CA 1
ATOM 960 C C . CYS A 1 128 ? -14.229 -21.686 0.573 1.00 30.67 128 CYS A C 1
ATOM 962 O O . CYS A 1 128 ? -13.398 -22.335 1.207 1.00 30.67 128 CYS A O 1
ATOM 964 N N . SER A 1 129 ? -14.972 -22.244 -0.385 1.00 28.94 129 SER A N 1
ATOM 965 C CA . SER A 1 129 ? -14.939 -23.642 -0.804 1.00 28.94 129 SER A CA 1
ATOM 966 C C . SER A 1 129 ? -13.862 -23.995 -1.834 1.00 28.94 129 SER A C 1
ATOM 968 O O . SER A 1 129 ? -13.503 -25.170 -1.902 1.00 28.94 129 SER A O 1
ATOM 970 N N . ASP A 1 130 ? -13.310 -23.047 -2.599 1.00 28.98 130 ASP A N 1
ATOM 971 C CA . ASP A 1 130 ? -12.360 -23.378 -3.674 1.00 28.98 130 ASP A CA 1
ATOM 972 C C . ASP A 1 130 ? -10.897 -23.090 -3.304 1.00 28.98 130 ASP A C 1
ATOM 974 O O . ASP A 1 130 ? -10.451 -21.956 -3.143 1.00 28.98 130 ASP A O 1
ATOM 978 N N . SER A 1 131 ? -10.125 -24.172 -3.179 1.00 31.98 131 SER A N 1
ATOM 979 C CA . SER A 1 131 ? -8.746 -24.210 -2.668 1.00 31.98 131 SER A CA 1
ATOM 980 C C . SER A 1 131 ? -7.665 -24.241 -3.761 1.00 31.98 131 SER A C 1
ATOM 982 O O . SER A 1 131 ? -6.515 -24.588 -3.488 1.00 31.98 131 SER A O 1
ATOM 984 N N . GLN A 1 132 ? -7.994 -23.884 -5.006 1.00 32.88 132 GLN A N 1
ATOM 985 C CA . GLN A 1 132 ? -7.067 -23.984 -6.141 1.00 32.88 132 GLN A CA 1
ATOM 986 C C . GLN A 1 132 ? -7.038 -22.705 -6.987 1.00 32.88 132 GLN A C 1
ATOM 988 O O . GLN A 1 132 ? -7.613 -22.645 -8.068 1.00 32.88 132 GLN A O 1
ATOM 993 N N . ALA A 1 133 ? -6.300 -21.693 -6.526 1.00 34.59 133 ALA A N 1
ATOM 994 C CA . ALA A 1 133 ? -5.828 -20.599 -7.377 1.00 34.59 133 ALA A CA 1
ATOM 995 C C . ALA A 1 133 ? -4.283 -20.608 -7.419 1.00 34.59 133 ALA A C 1
ATOM 997 O O . ALA A 1 133 ? -3.653 -20.752 -6.367 1.00 34.59 133 ALA A O 1
ATOM 998 N N . PRO A 1 134 ? -3.640 -20.490 -8.599 1.00 27.78 134 PRO A N 1
ATOM 999 C CA . PRO A 1 134 ? -2.182 -20.455 -8.705 1.00 27.78 134 PRO A CA 1
ATOM 1000 C C . PRO A 1 134 ? -1.592 -19.204 -8.029 1.00 27.78 134 PRO A C 1
ATOM 1002 O O . PRO A 1 134 ? -2.168 -18.121 -8.065 1.00 27.78 134 PRO A O 1
ATOM 1005 N N . ALA A 1 135 ? -0.409 -19.361 -7.427 1.00 30.56 135 ALA A N 1
ATOM 1006 C CA . ALA A 1 135 ? 0.249 -18.423 -6.507 1.00 30.56 135 ALA A CA 1
ATOM 1007 C C . ALA A 1 135 ? 0.804 -17.115 -7.125 1.00 30.56 135 ALA A C 1
ATOM 1009 O O . ALA A 1 135 ? 1.776 -16.554 -6.621 1.00 30.56 135 ALA A O 1
ATOM 1010 N N . THR A 1 136 ? 0.218 -16.596 -8.203 1.00 35.44 136 THR A N 1
ATOM 1011 C CA . THR A 1 136 ? 0.566 -15.271 -8.738 1.00 35.44 136 THR A CA 1
ATOM 1012 C C . THR A 1 136 ? -0.653 -14.374 -8.619 1.00 35.44 136 THR A C 1
ATOM 1014 O O . THR A 1 136 ? -1.515 -14.356 -9.492 1.00 35.44 136 THR A O 1
ATOM 1017 N N . LEU A 1 137 ? -0.729 -13.637 -7.509 1.00 42.84 137 LEU A N 1
ATOM 1018 C CA . LEU A 1 137 ? -1.716 -12.579 -7.330 1.00 42.84 137 LEU A CA 1
ATOM 1019 C C . LEU A 1 137 ? -1.357 -11.431 -8.284 1.00 42.84 137 LEU A C 1
ATOM 1021 O O . LEU A 1 137 ? -0.641 -10.509 -7.917 1.00 42.84 137 LEU A O 1
ATOM 1025 N N . ILE A 1 138 ? -1.802 -11.521 -9.534 1.00 46.84 138 ILE A N 1
ATOM 1026 C CA . ILE A 1 138 ? -1.858 -10.380 -10.442 1.00 46.84 138 ILE A CA 1
ATOM 1027 C C . ILE A 1 138 ? -3.133 -9.638 -10.059 1.00 46.84 138 ILE A C 1
ATOM 1029 O O . ILE A 1 138 ? -4.226 -10.162 -10.273 1.00 46.84 138 ILE A O 1
ATOM 1033 N N . ILE A 1 139 ? -3.021 -8.427 -9.505 1.00 48.91 139 ILE A N 1
ATOM 1034 C CA . ILE A 1 139 ? -4.162 -7.506 -9.533 1.00 48.91 139 ILE A CA 1
ATOM 1035 C C . ILE A 1 139 ? -4.400 -7.196 -11.011 1.00 48.91 139 ILE A C 1
ATOM 1037 O O . ILE A 1 139 ? -3.733 -6.346 -11.599 1.00 48.91 139 ILE A O 1
ATOM 1041 N N . SER A 1 140 ? -5.305 -7.944 -11.641 1.00 38.94 140 SER A N 1
ATOM 1042 C CA . SER A 1 140 ? -5.754 -7.638 -12.990 1.00 38.94 140 SER A CA 1
ATOM 1043 C C . SER A 1 140 ? -6.597 -6.376 -12.901 1.00 38.94 140 SER A C 1
ATOM 1045 O O . SER A 1 140 ? -7.698 -6.386 -12.357 1.00 38.94 140 SER A O 1
ATOM 1047 N N . THR A 1 141 ? -6.095 -5.272 -13.445 1.00 36.75 141 THR A N 1
ATOM 1048 C CA . THR A 1 141 ? -6.832 -4.004 -13.550 1.00 36.75 141 THR A CA 1
ATOM 1049 C C . THR A 1 141 ? -8.088 -4.120 -14.432 1.00 36.75 141 THR A C 1
ATOM 1051 O O . THR A 1 141 ? -8.883 -3.187 -14.485 1.00 36.75 141 THR A O 1
ATOM 1054 N N . ARG A 1 142 ? -8.303 -5.259 -15.115 1.00 33.22 142 ARG A N 1
ATOM 1055 C CA . ARG A 1 142 ? -9.396 -5.475 -16.082 1.00 33.22 142 ARG A CA 1
ATOM 1056 C C . ARG A 1 142 ? -10.723 -5.954 -15.490 1.00 33.22 142 ARG A C 1
ATOM 1058 O O . ARG A 1 142 ? -11.719 -5.899 -16.202 1.00 33.22 142 ARG A O 1
ATOM 1065 N N . THR A 1 143 ? -10.780 -6.436 -14.247 1.00 36.69 143 THR A N 1
ATOM 1066 C CA . THR A 1 143 ? -11.988 -7.123 -13.732 1.00 36.69 143 THR A CA 1
ATOM 1067 C C . THR A 1 143 ? -12.936 -6.246 -12.915 1.00 36.69 143 THR A C 1
ATOM 1069 O O . THR A 1 143 ? -14.061 -6.661 -12.656 1.00 36.69 143 THR A O 1
ATOM 1072 N N . TRP A 1 144 ? -12.557 -5.011 -12.568 1.00 31.27 144 TRP A N 1
ATOM 1073 C CA . TRP A 1 144 ? -13.461 -4.053 -11.920 1.00 31.27 144 TRP A CA 1
ATOM 1074 C C . TRP A 1 144 ? -13.952 -2.993 -12.915 1.00 31.27 144 TRP A C 1
ATOM 1076 O O . TRP A 1 144 ? -13.679 -1.804 -12.783 1.00 31.27 144 TRP A O 1
ATOM 1086 N N . ALA A 1 145 ? -14.683 -3.426 -13.940 1.00 25.06 145 ALA A N 1
ATOM 1087 C CA . ALA A 1 145 ? -15.647 -2.556 -14.604 1.00 25.06 145 ALA A CA 1
ATOM 1088 C C . ALA A 1 145 ? -17.006 -2.840 -13.948 1.00 25.06 145 ALA A C 1
ATOM 1090 O O . ALA A 1 145 ? -17.466 -3.981 -14.026 1.00 25.06 145 ALA A O 1
ATOM 1091 N N . PRO A 1 146 ? -17.657 -1.880 -13.264 1.00 30.44 146 PRO A N 1
ATOM 1092 C CA . PRO A 1 146 ? -19.001 -2.119 -12.769 1.00 30.44 146 PRO A CA 1
ATOM 1093 C C . PRO A 1 146 ? -19.899 -2.362 -13.984 1.00 30.44 146 PRO A C 1
ATOM 1095 O O . PRO A 1 146 ? -20.069 -1.474 -14.820 1.00 30.44 146 PRO A O 1
ATOM 1098 N N . SER A 1 147 ? -20.472 -3.560 -14.094 1.00 34.41 147 SER A N 1
ATOM 1099 C CA . SER A 1 147 ? -21.596 -3.812 -14.988 1.00 34.41 147 SER A CA 1
ATOM 1100 C C . SER A 1 147 ? -22.804 -3.034 -14.462 1.00 34.41 147 SER A C 1
ATOM 1102 O O . SER A 1 147 ? -23.671 -3.544 -13.762 1.00 34.41 147 SER A O 1
ATOM 1104 N N . MET A 1 148 ? -22.838 -1.739 -14.763 1.00 32.16 148 MET A N 1
ATOM 1105 C CA . MET A 1 148 ? -24.056 -0.948 -14.711 1.00 32.16 148 MET A CA 1
ATOM 1106 C C . MET A 1 148 ? -24.771 -1.142 -16.048 1.00 32.16 148 MET A C 1
ATOM 1108 O O . MET A 1 148 ? -24.607 -0.351 -16.972 1.00 32.16 148 MET A O 1
ATOM 1112 N N . SER A 1 149 ? -25.532 -2.229 -16.160 1.00 29.70 149 SER A N 1
ATOM 1113 C CA . SER A 1 149 ? -26.602 -2.343 -17.152 1.00 29.70 149 SER A CA 1
ATOM 1114 C C . SER A 1 149 ? -27.942 -2.128 -16.453 1.00 29.70 149 SER A C 1
ATOM 1116 O O . SER A 1 149 ? -28.160 -2.643 -15.355 1.00 29.70 149 SER A O 1
ATOM 1118 N N . SER A 1 150 ? -28.759 -1.296 -17.095 1.00 33.81 150 SER A N 1
ATOM 1119 C CA . SER A 1 150 ? -30.114 -0.862 -16.737 1.00 33.81 150 SER A CA 1
ATOM 1120 C C . SER A 1 150 ? -31.110 -2.008 -16.612 1.00 33.81 150 SER A C 1
ATOM 1122 O O . SER A 1 150 ? -30.904 -3.034 -17.297 1.00 33.81 150 SER A O 1
#

Radius of gyration: 17.35 Å; chains: 1; bounding box: 50×40×39 Å

Foldseek 3Di:
DAAEEEPDQLVRLVVVCVVPNHAEYEYADFPVDPCCVPRCVLVSCVVSVHFYHHDCLCVVVLLQVPDALVDDDDPPPGPLVVDPCNHSVNRHVCVVNSVVLVVVCVVVVHTSSLSSNCVRLVHPNDPVPDDDDDPGSRPPPPNPDPPPDD

InterPro domains:
  IPR023210 NADP-dependent oxidoreductase domain [PF00248] (2-126)
  IPR036812 NAD(P)-dependent oxidoreductase domain superfamily [G3DSA:3.20.20.100] (1-143)
  IPR036812 NAD(P)-dependent oxidoreductase domain superfamily [SSF51430] (2-124)
  IPR050791 Aldo/Keto Reductase [PTHR43625] (3-121)

Secondary structure (DSSP, 8-state):
--EEEES--HHHHHHHHHHS-EEEEEEE-SSS--GGGTSSHHHHHHHHTPEEEEE-TTGGGGGGT---TT----TTT-GGGG-GGGSHHHHHHTHHHHHHHHHHHHHHT--HHHHHHHHHTT-S---TT-----S-----TTS-------

Sequence (150 aa):
MHFGLSEPSARTIRLAHAVQPVAAIQTEYSLMERGPEQNGVLAACEELGIGFVPWGLVGMGYLTGKIDASTKFDPKTDLRSGFSRFSPENLAANKPVVDLLKRFAERKGATPSQIALAWASGAEAVDCSDSQAPATLIISTRTWAPSMSS

pLDDT: mean 83.05, std 23.87, range [25.06, 98.44]